Protein AF-A0A9E3YWH1-F1 (afdb_monomer_lite)

Radius of gyration: 14.03 Å; chains: 1; bounding box: 29×44×24 Å

Foldseek 3Di:
DCPVVVVVVVVVVVVCPVWDWDDDDNWIWIDDPPDIWTKDWALPWDDDPFKTKTWIATPPVRDIDIDIAGPPNDDPVVVVVVNVVSVVND

pLDDT: mean 80.93, std 13.24, range [44.97, 92.62]

Sequence (90 aa):
MPLVSGLLWRLRQCAMEGAILCYRQGEWTLLQGDTRRQIDLTQRSTSTLWVIYLAFRELPSRRTGQIWLFKDSSSAEELRRLRVRVALLR

Secondary structure (DSSP, 8-state):
--HHHHHHHHHHHTTTTT-EEEEETTEEEEEETTEEEEEEE-TT-EE-SSEEEEEEEEETT--EEEEEEETTSS-HHHHHHHHHHHHTT-

Structure (mmCIF, N/CA/C/O backbone):
data_AF-A0A9E3YWH1-F1
#
_entry.id   AF-A0A9E3YWH1-F1
#
loop_
_atom_site.group_PDB
_atom_site.id
_atom_site.type_symbol
_atom_site.label_atom_id
_atom_site.label_alt_id
_atom_site.label_comp_id
_atom_site.label_asym_id
_atom_site.label_entity_id
_atom_site.label_seq_id
_atom_site.pdbx_PDB_ins_code
_atom_site.Cartn_x
_atom_site.Cartn_y
_atom_site.Cartn_z
_atom_site.occupancy
_atom_site.B_iso_or_equiv
_atom_site.auth_seq_id
_atom_site.auth_comp_id
_atom_site.auth_asym_id
_atom_site.auth_atom_id
_atom_site.pdbx_PDB_model_num
ATOM 1 N N . MET A 1 1 ? 14.062 -32.286 9.608 1.00 44.97 1 MET A N 1
ATOM 2 C CA . MET A 1 1 ? 13.699 -31.646 8.322 1.00 44.97 1 MET A CA 1
ATOM 3 C C . MET A 1 1 ? 12.888 -30.360 8.564 1.00 44.97 1 MET A C 1
ATOM 5 O O . MET A 1 1 ? 11.673 -30.416 8.451 1.00 44.97 1 MET A O 1
ATOM 9 N N . PRO A 1 2 ? 13.499 -29.210 8.935 1.00 50.00 2 PRO A N 1
ATOM 10 C CA . PRO A 1 2 ? 12.758 -27.984 9.275 1.00 50.00 2 PRO A CA 1
ATOM 11 C C . PRO A 1 2 ? 12.811 -26.878 8.196 1.00 50.00 2 PRO A C 1
ATOM 13 O O . PRO A 1 2 ? 12.386 -25.755 8.444 1.00 50.00 2 PRO A O 1
ATOM 16 N N . LEU A 1 3 ? 13.341 -27.155 6.999 1.00 54.25 3 LEU A N 1
ATOM 17 C CA . LEU A 1 3 ? 13.541 -26.133 5.957 1.00 54.25 3 LEU A CA 1
ATOM 18 C C . LEU A 1 3 ? 12.260 -25.790 5.176 1.00 54.25 3 LEU A C 1
ATOM 20 O O . LEU A 1 3 ? 12.094 -24.657 4.728 1.00 54.25 3 LEU A O 1
ATOM 24 N N . VAL A 1 4 ? 11.325 -26.737 5.056 1.00 53.78 4 VAL A N 1
ATOM 25 C CA . VAL A 1 4 ? 10.092 -26.560 4.264 1.00 53.78 4 VAL A CA 1
ATOM 26 C C . VAL A 1 4 ? 9.139 -25.556 4.927 1.00 53.78 4 VAL A C 1
ATOM 28 O O . VAL A 1 4 ? 8.503 -24.751 4.249 1.00 53.78 4 VAL A O 1
ATOM 31 N N . SER A 1 5 ? 9.111 -25.515 6.261 1.00 57.81 5 SER A N 1
ATOM 32 C CA . SER A 1 5 ? 8.265 -24.604 7.042 1.00 57.81 5 SER A CA 1
ATOM 33 C C . SER A 1 5 ? 8.670 -23.135 6.866 1.00 57.81 5 SER A C 1
ATOM 35 O O . SER A 1 5 ? 7.809 -22.265 6.753 1.00 57.81 5 SER A O 1
ATOM 37 N N . GLY A 1 6 ? 9.976 -22.850 6.794 1.00 57.00 6 GLY A N 1
ATOM 38 C CA . GLY A 1 6 ? 10.496 -21.496 6.569 1.00 57.00 6 GLY A CA 1
ATOM 39 C C . GLY A 1 6 ? 10.261 -20.990 5.142 1.00 57.00 6 GLY A C 1
ATOM 40 O O . GLY A 1 6 ? 9.995 -19.805 4.939 1.00 57.00 6 GLY A O 1
ATOM 41 N N . LEU A 1 7 ? 10.296 -21.894 4.159 1.00 55.81 7 LEU A N 1
ATOM 42 C CA . LEU A 1 7 ? 9.972 -21.603 2.759 1.00 55.81 7 LEU A CA 1
ATOM 43 C C . LEU A 1 7 ? 8.481 -21.307 2.567 1.00 55.81 7 LEU A C 1
ATOM 45 O O . LEU A 1 7 ? 8.144 -20.309 1.937 1.00 55.81 7 LEU A O 1
ATOM 49 N N . LEU A 1 8 ? 7.591 -22.090 3.186 1.00 55.31 8 LEU A N 1
ATOM 50 C CA . LEU A 1 8 ? 6.149 -21.811 3.190 1.00 55.31 8 LEU A CA 1
ATOM 51 C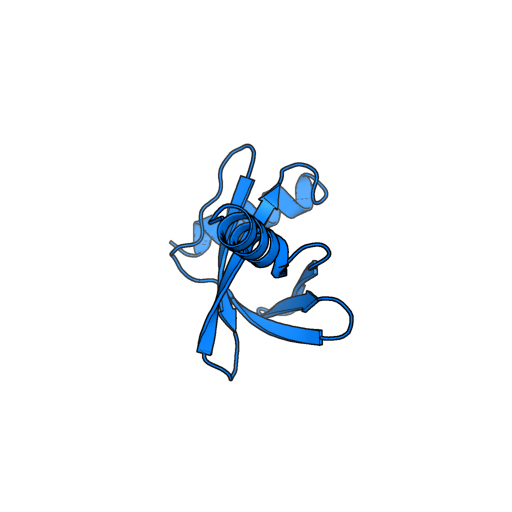 C . LEU A 1 8 ? 5.815 -20.500 3.919 1.00 55.31 8 LEU A C 1
ATOM 53 O O . LEU A 1 8 ? 4.935 -19.756 3.490 1.00 55.31 8 LEU A O 1
ATOM 57 N N . TRP A 1 9 ? 6.552 -20.168 4.982 1.00 54.09 9 TRP A N 1
ATOM 58 C CA . TRP A 1 9 ? 6.415 -18.889 5.684 1.00 54.09 9 TRP A CA 1
ATOM 59 C C . TRP A 1 9 ? 6.854 -17.692 4.826 1.00 54.09 9 TRP A C 1
ATOM 61 O O . TRP A 1 9 ? 6.188 -16.657 4.825 1.00 54.09 9 TRP A O 1
ATOM 71 N N . ARG A 1 10 ? 7.937 -17.830 4.049 1.00 51.88 10 ARG A N 1
ATOM 72 C CA . ARG A 1 10 ? 8.382 -16.816 3.074 1.00 51.88 10 ARG A CA 1
ATOM 73 C C . ARG A 1 10 ? 7.460 -16.713 1.858 1.00 51.88 10 ARG A C 1
ATOM 75 O O . ARG A 1 10 ? 7.194 -15.609 1.398 1.00 51.88 10 ARG A O 1
ATOM 82 N N . LEU A 1 11 ? 6.892 -17.820 1.385 1.00 49.03 11 LEU A N 1
ATOM 83 C CA . LEU A 1 11 ? 5.856 -17.803 0.344 1.00 49.03 11 LEU A CA 1
ATOM 84 C C . LEU A 1 11 ? 4.576 -17.120 0.842 1.00 49.03 11 LEU A C 1
ATOM 86 O O . LEU A 1 11 ? 3.950 -16.364 0.109 1.00 49.03 11 LEU A O 1
ATOM 90 N N . ARG A 1 12 ? 4.245 -17.268 2.128 1.00 52.25 12 ARG A N 1
ATOM 91 C CA . ARG A 1 12 ? 3.184 -16.487 2.776 1.00 52.25 12 ARG A CA 1
ATOM 92 C C . ARG A 1 12 ? 3.529 -14.996 2.909 1.00 52.25 12 ARG A C 1
ATOM 94 O O . ARG A 1 12 ? 2.622 -14.177 2.991 1.00 52.25 12 ARG A O 1
ATOM 101 N N . GLN A 1 13 ? 4.808 -14.615 2.889 1.00 52.97 13 GLN A N 1
ATOM 102 C CA . GLN A 1 13 ? 5.221 -13.211 2.738 1.00 52.97 13 GLN A CA 1
ATOM 103 C C . GLN A 1 13 ? 5.096 -12.719 1.282 1.00 52.97 13 GLN A C 1
ATOM 105 O O . GLN A 1 13 ? 4.865 -11.531 1.081 1.00 52.97 13 GLN A O 1
ATOM 110 N N . CYS A 1 14 ? 5.126 -13.620 0.290 1.00 52.84 14 CYS A N 1
ATOM 111 C CA . CYS A 1 14 ? 4.725 -13.358 -1.102 1.00 52.84 14 CYS A CA 1
ATOM 112 C C . CYS A 1 14 ? 3.202 -13.429 -1.313 1.00 52.84 14 CYS A C 1
ATOM 114 O O . CYS A 1 14 ? 2.730 -13.348 -2.440 1.00 52.84 14 CYS A O 1
ATOM 116 N N . ALA A 1 15 ? 2.396 -13.519 -0.248 1.00 60.69 15 ALA A N 1
ATOM 117 C CA . ALA A 1 15 ? 0.936 -13.582 -0.347 1.00 60.69 15 ALA A CA 1
ATOM 118 C C . ALA A 1 15 ? 0.282 -12.304 -0.899 1.00 60.69 15 ALA A C 1
ATOM 120 O O . ALA A 1 15 ? -0.932 -12.193 -0.823 1.00 60.69 15 ALA A O 1
ATOM 121 N N . MET A 1 16 ? 1.049 -11.340 -1.411 1.00 67.81 16 MET A N 1
ATOM 122 C CA . MET A 1 16 ? 0.572 -10.134 -2.094 1.00 67.81 16 MET A CA 1
ATOM 123 C C . MET A 1 16 ? 1.205 -9.983 -3.487 1.00 67.81 16 MET A C 1
ATOM 125 O O . MET A 1 16 ? 1.149 -8.909 -4.078 1.00 67.81 16 MET A O 1
ATOM 129 N N . GLU A 1 17 ? 1.825 -11.040 -4.018 1.00 69.06 17 GLU A N 1
ATOM 130 C CA . GLU A 1 17 ? 2.284 -11.065 -5.405 1.00 69.06 17 GLU A CA 1
ATOM 131 C C . GLU A 1 17 ? 1.090 -10.866 -6.352 1.00 69.06 17 GLU A C 1
ATOM 133 O O . GLU A 1 17 ? 0.018 -11.447 -6.158 1.00 69.06 17 GLU A O 1
ATOM 138 N N . GLY A 1 18 ? 1.247 -9.964 -7.323 1.00 75.88 18 GLY A N 1
ATOM 139 C CA . GLY A 1 18 ? 0.164 -9.550 -8.219 1.00 75.88 18 GLY A CA 1
ATOM 140 C C . GLY A 1 18 ? -0.938 -8.711 -7.558 1.00 75.88 18 GLY A C 1
ATOM 141 O O . GLY A 1 18 ? -1.945 -8.427 -8.205 1.00 75.88 18 GLY A O 1
ATOM 142 N N . ALA A 1 19 ? -0.783 -8.305 -6.292 1.00 83.50 19 ALA A N 1
ATOM 143 C CA . ALA A 1 19 ? -1.748 -7.424 -5.649 1.00 83.50 19 ALA A CA 1
ATOM 144 C C . ALA A 1 19 ? -1.617 -5.991 -6.182 1.00 83.50 19 ALA A C 1
ATOM 146 O O . ALA A 1 19 ? -0.530 -5.415 -6.226 1.00 83.50 19 ALA A O 1
ATOM 147 N N . ILE A 1 20 ? -2.749 -5.394 -6.546 1.00 86.81 20 ILE A N 1
ATOM 148 C CA . ILE A 1 20 ? -2.828 -4.032 -7.062 1.00 86.81 20 ILE A CA 1
ATOM 149 C C . ILE A 1 20 ? -3.409 -3.142 -5.970 1.00 86.81 20 ILE A C 1
ATOM 151 O O . ILE A 1 20 ? -4.541 -3.326 -5.515 1.00 86.81 20 ILE A O 1
ATOM 155 N N . LEU A 1 21 ? -2.633 -2.140 -5.568 1.00 89.12 21 LEU A N 1
ATOM 156 C CA . LEU A 1 21 ? -3.094 -1.093 -4.672 1.00 89.12 21 LEU A CA 1
ATOM 157 C C . LEU A 1 21 ? -3.769 0.015 -5.483 1.00 89.12 21 LEU A C 1
ATOM 159 O O . LEU A 1 21 ? -3.138 0.678 -6.301 1.00 89.12 21 LEU A O 1
ATOM 163 N N . CYS A 1 22 ? -5.048 0.243 -5.224 1.00 89.06 22 CYS A N 1
ATOM 164 C CA . CYS A 1 22 ? -5.839 1.287 -5.857 1.00 89.06 22 CYS A CA 1
ATOM 165 C C . CYS A 1 22 ? -6.226 2.352 -4.834 1.00 89.06 22 CYS A C 1
ATOM 167 O O . CYS A 1 22 ? -6.682 2.038 -3.737 1.00 89.06 22 CYS A O 1
ATOM 169 N N . TYR A 1 23 ? -6.107 3.618 -5.225 1.00 88.44 23 TYR A N 1
ATOM 170 C CA . TYR A 1 23 ? -6.659 4.737 -4.473 1.00 88.44 23 TYR A CA 1
ATOM 171 C C . TYR A 1 23 ? -7.729 5.436 -5.302 1.00 88.44 23 TYR A C 1
ATOM 173 O O . TYR A 1 23 ? -7.437 5.927 -6.396 1.00 88.44 23 TYR A O 1
ATOM 181 N N . ARG A 1 24 ? -8.964 5.489 -4.801 1.00 86.62 24 ARG A N 1
ATOM 182 C CA . ARG A 1 24 ? -10.079 6.177 -5.467 1.00 86.62 24 ARG A CA 1
ATOM 183 C C . ARG A 1 24 ? -10.927 6.905 -4.432 1.00 86.62 24 ARG A C 1
ATOM 185 O O . ARG A 1 24 ? -11.277 6.329 -3.416 1.00 86.62 24 ARG A O 1
ATOM 192 N N . GLN A 1 25 ? -11.252 8.170 -4.708 1.00 85.44 25 GLN A N 1
ATOM 193 C CA . GLN A 1 25 ? -12.208 8.974 -3.926 1.00 85.44 25 GLN A CA 1
ATOM 194 C C . GLN A 1 25 ? -11.958 9.025 -2.404 1.00 85.44 25 GLN A C 1
ATOM 196 O O . GLN A 1 25 ? -12.900 9.101 -1.630 1.00 85.44 25 GLN A O 1
ATOM 201 N N . GLY A 1 26 ? -10.702 9.007 -1.951 1.00 84.69 26 GLY A N 1
ATOM 202 C CA . GLY A 1 26 ? -10.410 9.011 -0.510 1.00 84.69 26 GLY A CA 1
ATOM 203 C C . GLY A 1 26 ? -10.082 7.635 0.058 1.00 84.69 26 GLY A C 1
ATOM 204 O O . GLY A 1 26 ? -9.405 7.555 1.078 1.00 84.69 26 GLY A O 1
ATOM 205 N N . GLU A 1 27 ? -10.478 6.569 -0.632 1.00 89.50 27 GLU A N 1
ATOM 206 C CA . GLU A 1 27 ? -10.410 5.204 -0.128 1.00 89.50 27 GLU A CA 1
ATOM 207 C C . GLU A 1 27 ? -9.266 4.411 -0.756 1.00 89.50 27 GLU A C 1
ATOM 209 O O . GLU A 1 27 ? -8.975 4.515 -1.956 1.00 89.50 27 GLU A O 1
ATOM 214 N N . TRP A 1 28 ? -8.643 3.563 0.062 1.00 91.31 28 TRP A N 1
ATOM 215 C CA . TRP A 1 28 ? -7.692 2.569 -0.410 1.00 91.31 28 TRP A CA 1
ATOM 216 C C . TRP A 1 28 ? -8.395 1.236 -0.622 1.00 91.31 28 TRP A C 1
ATOM 218 O O . TRP A 1 28 ? -9.144 0.741 0.222 1.00 91.31 28 TRP A O 1
ATOM 228 N N . THR A 1 29 ? -8.136 0.625 -1.770 1.00 91.81 29 THR A N 1
ATOM 229 C CA . THR A 1 29 ? -8.584 -0.730 -2.053 1.00 91.81 29 THR A CA 1
ATOM 230 C C . THR A 1 29 ? -7.424 -1.576 -2.539 1.00 91.81 29 THR A C 1
ATOM 232 O O . THR A 1 29 ? -6.633 -1.145 -3.373 1.00 91.81 29 THR A O 1
ATOM 235 N N . LEU A 1 30 ? -7.342 -2.794 -2.027 1.00 90.50 30 LEU A N 1
ATOM 236 C CA . LEU A 1 30 ? -6.401 -3.807 -2.457 1.00 90.50 30 LEU A CA 1
ATOM 237 C C . LEU A 1 30 ? -7.137 -4.815 -3.336 1.00 90.50 30 LEU A C 1
ATOM 239 O O . LEU A 1 30 ? -8.146 -5.389 -2.922 1.00 90.50 30 LEU A O 1
ATOM 243 N N . LEU A 1 31 ? -6.646 -5.006 -4.552 1.00 89.56 31 LEU A N 1
ATOM 244 C CA . LEU A 1 31 ? -7.121 -6.028 -5.475 1.00 89.56 31 LEU A CA 1
ATOM 245 C C . LEU A 1 31 ? -6.107 -7.164 -5.486 1.00 89.56 31 LEU A C 1
ATOM 247 O O . LEU A 1 31 ? -4.921 -6.922 -5.687 1.00 89.56 31 LEU A O 1
ATOM 251 N N . GLN A 1 32 ? -6.562 -8.391 -5.275 1.00 85.88 32 GLN A N 1
ATOM 252 C CA . GLN A 1 32 ? -5.729 -9.582 -5.376 1.00 85.88 32 GLN A CA 1
ATOM 253 C C . GLN A 1 32 ? -6.512 -10.673 -6.102 1.00 85.88 32 GLN A C 1
ATOM 255 O O . GLN A 1 32 ? -7.483 -11.205 -5.558 1.00 85.88 32 GLN A O 1
ATOM 260 N N . GLY A 1 33 ? -6.096 -10.997 -7.329 1.00 82.88 33 GLY A N 1
ATOM 261 C CA . GLY A 1 33 ? -6.900 -11.834 -8.219 1.00 82.88 33 GLY A CA 1
ATOM 262 C C . GLY A 1 33 ? -8.291 -11.221 -8.391 1.00 82.88 33 GLY A C 1
ATOM 263 O O . GLY A 1 33 ? -8.406 -10.059 -8.769 1.00 82.88 33 GLY A O 1
ATOM 264 N N . ASP A 1 34 ? -9.328 -11.977 -8.033 1.00 81.56 34 ASP A N 1
ATOM 265 C CA . ASP A 1 34 ? -10.730 -11.537 -8.103 1.00 81.56 34 ASP A CA 1
ATOM 266 C C . ASP A 1 34 ? -11.254 -10.930 -6.783 1.00 81.56 34 ASP A C 1
ATOM 268 O O . ASP A 1 34 ? -12.404 -10.516 -6.655 1.00 81.56 34 ASP A O 1
ATOM 272 N N . THR A 1 35 ? -10.413 -10.874 -5.743 1.00 83.88 35 THR A N 1
ATOM 273 C CA . THR A 1 35 ? -10.824 -10.346 -4.438 1.00 83.88 35 THR A CA 1
ATOM 274 C C . THR A 1 35 ? -10.488 -8.866 -4.318 1.00 83.88 35 THR A C 1
ATOM 276 O O . THR A 1 35 ? -9.319 -8.477 -4.325 1.00 83.88 35 THR A O 1
ATOM 279 N N . ARG A 1 36 ? -11.517 -8.041 -4.109 1.00 87.94 36 ARG A N 1
ATOM 280 C CA . ARG A 1 36 ? -11.384 -6.622 -3.767 1.00 87.94 36 ARG A CA 1
ATOM 281 C C . ARG A 1 36 ? -11.580 -6.417 -2.266 1.00 87.94 36 ARG A C 1
ATOM 283 O O . ARG A 1 36 ? -12.629 -6.761 -1.730 1.00 87.94 36 ARG A O 1
ATOM 290 N N . ARG A 1 37 ? -10.588 -5.837 -1.588 1.00 89.62 37 ARG A N 1
ATOM 291 C CA . ARG A 1 37 ? -10.628 -5.554 -0.144 1.00 89.62 37 ARG A CA 1
ATOM 292 C C . ARG A 1 37 ? -10.409 -4.078 0.115 1.00 89.62 37 ARG A C 1
ATOM 294 O O . ARG A 1 37 ? -9.405 -3.521 -0.320 1.00 89.62 37 ARG A O 1
ATOM 301 N N . GLN A 1 38 ? -11.325 -3.447 0.834 1.00 91.19 38 GLN A N 1
ATOM 302 C CA . GLN A 1 38 ? -11.101 -2.095 1.328 1.00 91.19 38 GLN A CA 1
ATOM 303 C C . GLN A 1 38 ? -10.086 -2.145 2.464 1.00 91.19 38 GLN A C 1
ATOM 305 O O . GLN A 1 38 ? -10.141 -3.035 3.318 1.00 91.19 38 GLN A O 1
ATOM 310 N N . ILE A 1 39 ? -9.130 -1.226 2.439 1.00 92.62 39 ILE A N 1
ATOM 311 C CA . ILE A 1 39 ? -8.072 -1.164 3.438 1.00 92.62 39 ILE A CA 1
ATOM 312 C C . ILE A 1 39 ? -7.909 0.268 3.929 1.00 92.62 39 ILE A C 1
ATOM 314 O O . ILE A 1 39 ? -8.149 1.210 3.186 1.00 92.62 39 ILE A O 1
ATOM 318 N N . ASP A 1 40 ? -7.424 0.415 5.152 1.00 91.56 40 ASP A N 1
ATOM 319 C CA . ASP A 1 40 ? -6.908 1.674 5.672 1.00 91.56 40 ASP A CA 1
ATOM 320 C C . ASP A 1 40 ? -5.407 1.554 5.879 1.00 91.56 40 ASP A C 1
ATOM 322 O O . ASP A 1 40 ? -4.925 0.601 6.498 1.00 91.56 40 ASP A O 1
ATOM 326 N N . LEU A 1 41 ? -4.654 2.534 5.383 1.00 90.62 41 LEU A N 1
ATOM 327 C CA . LEU A 1 41 ? -3.230 2.618 5.670 1.00 90.62 41 LEU A CA 1
ATOM 328 C C . LEU A 1 41 ? -3.014 3.072 7.113 1.00 90.62 41 LEU A C 1
ATOM 330 O O . LEU A 1 41 ? -3.690 3.959 7.626 1.00 90.62 41 LEU A O 1
ATOM 334 N N . THR A 1 42 ? -2.032 2.467 7.766 1.00 88.25 42 THR A N 1
ATOM 335 C CA . THR A 1 42 ? -1.660 2.786 9.145 1.00 88.25 42 THR A CA 1
ATOM 336 C C . THR A 1 42 ? -0.381 3.616 9.182 1.00 88.25 42 THR A C 1
ATOM 338 O O . THR A 1 42 ? 0.446 3.551 8.267 1.00 88.25 42 THR A O 1
ATOM 341 N N . GLN A 1 43 ? -0.165 4.319 10.296 1.00 87.19 43 GLN A N 1
ATOM 342 C CA . GLN A 1 43 ? 1.035 5.128 10.564 1.00 87.19 43 GLN A CA 1
ATOM 343 C C . GLN A 1 43 ? 2.344 4.316 10.577 1.00 87.19 43 GLN A C 1
ATOM 345 O O . GLN A 1 43 ? 3.432 4.879 10.533 1.00 87.19 43 GLN A O 1
ATOM 350 N N . ARG A 1 44 ? 2.257 2.978 10.618 1.00 87.44 44 ARG A N 1
ATOM 351 C C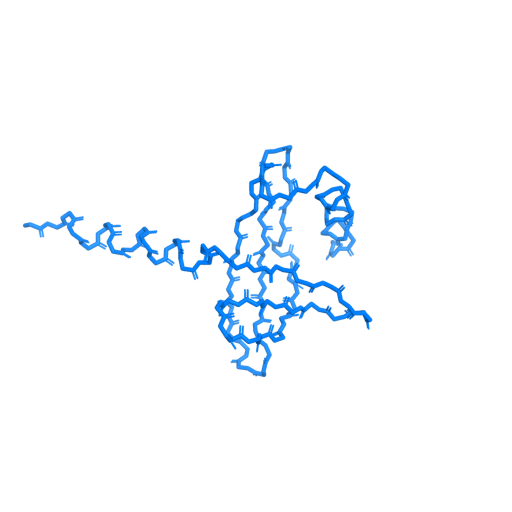A . ARG A 1 44 ? 3.417 2.078 10.510 1.00 87.44 44 ARG A CA 1
ATOM 352 C C . ARG A 1 44 ? 3.961 1.969 9.082 1.00 87.44 44 ARG A C 1
ATOM 354 O O . ARG A 1 44 ? 4.993 1.337 8.879 1.00 87.44 44 ARG A O 1
ATOM 361 N N . SER A 1 45 ? 3.273 2.547 8.100 1.00 88.69 45 SER A N 1
ATOM 362 C CA . SER A 1 45 ? 3.740 2.601 6.716 1.00 88.69 45 SER A CA 1
ATOM 363 C C . SER A 1 45 ? 4.984 3.486 6.604 1.00 88.69 45 SER A C 1
ATOM 365 O O . SER A 1 45 ? 5.061 4.558 7.203 1.00 88.69 45 SER A O 1
ATOM 367 N N . THR A 1 46 ? 5.976 3.049 5.834 1.00 88.56 46 THR A N 1
ATOM 368 C CA . THR A 1 46 ? 7.228 3.782 5.634 1.00 88.56 46 THR A CA 1
ATOM 369 C C . THR A 1 46 ? 7.704 3.669 4.194 1.00 88.56 46 THR A C 1
ATOM 371 O O . THR A 1 46 ? 7.410 2.705 3.492 1.00 88.56 46 THR A O 1
ATOM 374 N N . SER A 1 47 ? 8.461 4.656 3.733 1.00 88.31 47 SER A N 1
ATOM 375 C CA . SER A 1 47 ? 8.992 4.670 2.376 1.00 88.31 47 SER A CA 1
ATOM 376 C C . SER A 1 47 ? 10.482 4.953 2.362 1.00 88.31 47 SER A C 1
ATOM 378 O O . SER A 1 47 ? 10.943 5.897 3.000 1.00 88.31 47 SER A O 1
ATOM 380 N N . THR A 1 48 ? 11.208 4.183 1.561 1.00 85.81 48 THR A N 1
ATOM 381 C CA . THR A 1 48 ? 12.618 4.406 1.231 1.00 85.81 48 THR A CA 1
ATOM 382 C C . THR A 1 48 ? 12.778 4.664 -0.273 1.00 85.81 48 THR A C 1
ATOM 384 O O . THR A 1 48 ? 11.810 4.629 -1.041 1.00 85.81 48 THR A O 1
ATOM 387 N N . LEU A 1 49 ? 14.016 4.908 -0.715 1.00 79.75 49 LEU A N 1
ATOM 388 C CA . LEU A 1 49 ? 14.363 5.082 -2.131 1.00 79.75 49 LEU A CA 1
ATOM 389 C C . LEU A 1 49 ? 14.054 3.850 -2.996 1.00 79.75 49 LEU A C 1
ATOM 391 O O . LEU A 1 49 ? 13.719 4.016 -4.170 1.00 79.75 49 LEU A O 1
ATOM 395 N N . TRP A 1 50 ? 14.124 2.651 -2.419 1.00 80.75 50 TRP A N 1
ATOM 396 C CA . TRP A 1 50 ? 14.048 1.382 -3.151 1.00 80.75 50 TRP A CA 1
ATOM 397 C C . TRP A 1 50 ? 12.778 0.586 -2.868 1.00 80.75 50 TRP A C 1
ATOM 399 O O . TRP A 1 50 ? 12.318 -0.151 -3.734 1.00 80.75 50 TRP A O 1
ATOM 409 N N . VAL A 1 51 ? 12.203 0.758 -1.677 1.00 86.50 51 VAL A N 1
ATOM 410 C CA . VAL A 1 51 ? 11.025 0.011 -1.237 1.00 86.50 51 VAL A CA 1
ATOM 411 C C . VAL A 1 51 ? 10.064 0.900 -0.459 1.00 86.50 51 VAL A C 1
ATOM 413 O O . VAL A 1 51 ? 10.481 1.735 0.351 1.00 86.50 51 VAL A O 1
ATOM 416 N N . ILE A 1 52 ? 8.771 0.719 -0.701 1.00 89.62 52 ILE A N 1
ATOM 417 C CA . ILE A 1 52 ? 7.684 1.305 0.077 1.00 89.62 52 ILE A CA 1
ATOM 418 C C . ILE A 1 52 ? 7.022 0.171 0.850 1.00 89.62 52 ILE A C 1
ATOM 420 O O . ILE A 1 52 ? 6.485 -0.768 0.268 1.00 89.62 52 ILE A O 1
ATOM 424 N N . TYR A 1 53 ? 7.081 0.265 2.170 1.00 89.06 53 TYR A N 1
ATOM 425 C CA . TYR A 1 53 ? 6.397 -0.631 3.082 1.00 89.06 53 TYR A CA 1
ATOM 426 C C . TYR A 1 53 ? 5.067 -0.004 3.489 1.00 89.06 53 TYR A C 1
ATOM 428 O O . TYR A 1 53 ? 5.029 1.084 4.068 1.00 89.06 53 TYR A O 1
ATOM 436 N N . LEU A 1 54 ? 3.968 -0.692 3.211 1.00 90.56 54 LEU A N 1
ATOM 437 C CA . LEU A 1 54 ? 2.638 -0.254 3.610 1.00 90.56 54 LEU A CA 1
ATOM 438 C C . LEU A 1 54 ? 2.076 -1.242 4.620 1.00 90.56 54 LEU A C 1
ATOM 440 O O . LEU A 1 54 ? 1.865 -2.413 4.307 1.00 90.56 54 LEU A O 1
ATOM 444 N N . ALA A 1 55 ? 1.802 -0.751 5.822 1.00 91.25 55 ALA A N 1
ATOM 445 C CA . ALA A 1 55 ? 1.055 -1.490 6.824 1.00 91.25 55 ALA A CA 1
ATOM 446 C C . ALA A 1 55 ? -0.396 -1.026 6.771 1.00 91.25 55 ALA A C 1
ATOM 448 O O . ALA A 1 55 ? -0.664 0.173 6.892 1.00 91.25 55 ALA A O 1
ATOM 449 N N . PHE A 1 56 ? -1.329 -1.957 6.626 1.00 90.56 56 PHE A N 1
ATOM 450 C CA . PHE A 1 56 ? -2.738 -1.637 6.449 1.00 90.56 56 PHE A CA 1
ATOM 451 C C . PHE A 1 56 ? -3.642 -2.477 7.343 1.00 90.56 56 PHE A C 1
ATOM 453 O O . PHE A 1 56 ? -3.241 -3.501 7.901 1.00 90.56 56 PHE A O 1
ATOM 460 N N . ARG A 1 57 ? -4.886 -2.033 7.482 1.00 91.88 57 ARG A N 1
ATOM 461 C CA . ARG A 1 57 ? -5.959 -2.770 8.137 1.00 91.88 57 ARG A CA 1
ATOM 462 C C . ARG A 1 57 ? -7.084 -2.989 7.135 1.00 91.88 57 ARG A C 1
ATOM 464 O O . ARG A 1 57 ? -7.581 -2.034 6.559 1.00 91.88 57 ARG A O 1
ATOM 471 N N . GLU A 1 58 ? -7.468 -4.237 6.923 1.00 90.19 58 GLU A N 1
ATOM 472 C CA . GLU A 1 58 ? -8.607 -4.599 6.085 1.00 90.19 58 GLU A CA 1
ATOM 473 C C . GLU A 1 58 ? -9.926 -4.215 6.766 1.00 90.19 58 GLU A C 1
ATOM 475 O O . GLU A 1 58 ? -10.094 -4.384 7.978 1.00 90.19 58 GLU A O 1
ATOM 480 N N . LEU A 1 59 ? -10.883 -3.740 5.976 1.00 87.88 59 LEU A N 1
ATOM 481 C CA . LEU A 1 59 ? -12.243 -3.426 6.398 1.00 87.88 59 LEU A CA 1
ATOM 482 C C . LEU A 1 59 ? -13.236 -4.386 5.713 1.00 87.88 59 LEU A C 1
ATOM 484 O O . 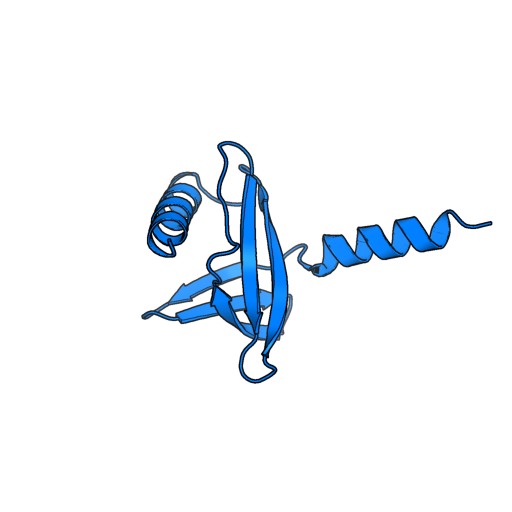LEU A 1 59 ? -13.037 -4.727 4.546 1.00 87.88 59 LEU A O 1
ATOM 488 N N . PRO A 1 60 ? -14.293 -4.856 6.409 1.00 85.69 60 PRO A N 1
ATOM 489 C CA . PRO A 1 60 ? -14.625 -4.610 7.819 1.00 85.69 60 PRO A CA 1
ATOM 490 C C . PRO A 1 60 ? -13.911 -5.561 8.800 1.00 85.69 60 PRO A C 1
ATOM 492 O O . PRO A 1 60 ? -14.068 -5.424 10.010 1.00 85.69 60 PRO A O 1
ATOM 495 N N . SER A 1 61 ? -13.129 -6.527 8.305 1.00 84.56 61 SER A N 1
ATOM 496 C CA . SER A 1 61 ? -12.552 -7.623 9.105 1.00 84.56 61 SER A CA 1
ATOM 497 C C . SER A 1 61 ? -11.573 -7.167 10.198 1.00 84.56 61 SER A C 1
ATOM 499 O O . SER A 1 61 ? -11.239 -7.950 11.088 1.00 84.56 61 SER A O 1
ATOM 501 N N . ARG A 1 62 ? -11.081 -5.922 10.120 1.00 85.31 62 ARG A N 1
ATOM 502 C CA . ARG A 1 62 ? -10.040 -5.322 10.972 1.00 85.31 62 ARG A CA 1
ATOM 503 C C . ARG A 1 62 ? -8.730 -6.111 11.008 1.00 85.31 62 ARG A C 1
ATOM 505 O O . ARG A 1 62 ? -7.886 -5.859 11.873 1.00 85.31 62 ARG A O 1
ATOM 512 N N . ARG A 1 63 ? -8.522 -7.030 10.063 1.00 85.44 63 ARG A N 1
ATOM 513 C CA . ARG A 1 63 ? -7.278 -7.795 9.954 1.00 85.44 63 ARG A CA 1
ATOM 514 C C . ARG A 1 63 ? -6.146 -6.868 9.551 1.00 85.44 63 ARG A C 1
ATOM 516 O O . ARG A 1 63 ? -6.280 -6.076 8.628 1.00 85.44 63 ARG A O 1
ATOM 523 N N . THR A 1 64 ? -5.023 -6.955 10.246 1.00 87.75 64 THR A N 1
ATOM 524 C CA . THR A 1 64 ? -3.816 -6.217 9.873 1.00 87.75 64 THR A CA 1
ATOM 525 C C . THR A 1 64 ? -3.054 -6.974 8.798 1.00 87.75 64 THR A C 1
ATOM 527 O O . THR A 1 64 ? -2.838 -8.180 8.929 1.00 87.75 64 THR A O 1
ATOM 530 N N . GLY A 1 65 ? -2.622 -6.258 7.771 1.00 87.19 65 GLY A N 1
ATOM 531 C CA . GLY A 1 65 ? -1.814 -6.770 6.676 1.00 87.19 65 GLY A CA 1
ATOM 532 C C . GLY A 1 65 ? -0.639 -5.849 6.379 1.00 87.19 65 GLY A C 1
ATOM 533 O O . GLY A 1 65 ? -0.520 -4.744 6.916 1.00 87.19 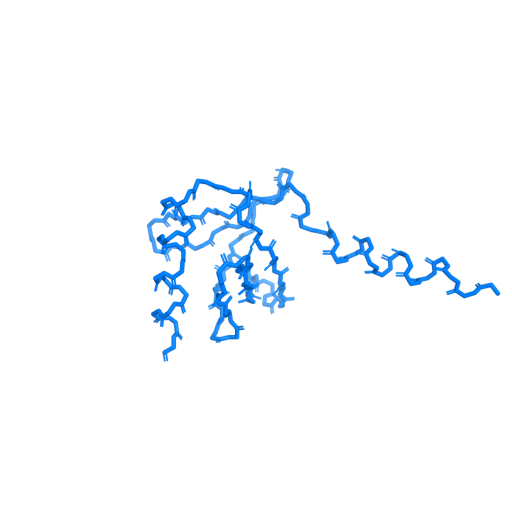65 GLY A O 1
ATOM 534 N N . GLN A 1 66 ? 0.248 -6.330 5.521 1.00 88.94 66 GLN A N 1
ATOM 535 C CA . GLN A 1 66 ? 1.397 -5.573 5.052 1.00 88.94 66 GLN A CA 1
ATOM 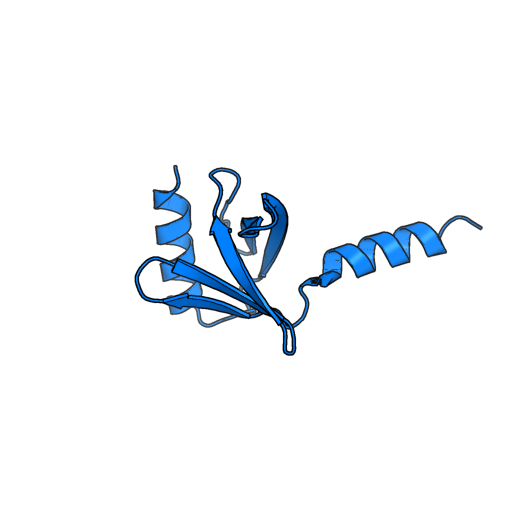536 C C . GLN A 1 66 ? 1.670 -5.896 3.586 1.00 88.94 66 GLN A C 1
ATOM 538 O O . GLN A 1 66 ? 1.457 -7.031 3.153 1.00 88.94 66 GLN A O 1
ATOM 543 N N . ILE A 1 67 ? 2.151 -4.909 2.838 1.00 88.19 67 ILE A N 1
ATOM 544 C CA . ILE A 1 67 ? 2.592 -5.067 1.452 1.00 88.19 67 ILE A CA 1
ATOM 545 C C . ILE A 1 67 ? 3.896 -4.301 1.234 1.00 88.19 67 ILE A C 1
ATOM 547 O O . ILE A 1 67 ? 4.121 -3.230 1.805 1.00 88.19 67 ILE A O 1
ATOM 551 N N . TRP A 1 68 ? 4.758 -4.887 0.411 1.00 86.25 68 TRP A N 1
ATOM 552 C CA . TRP A 1 68 ? 6.037 -4.324 0.005 1.00 86.25 68 TRP A CA 1
ATOM 553 C C . TRP A 1 68 ? 5.943 -3.978 -1.475 1.00 86.25 68 TRP A C 1
ATOM 555 O O . TRP A 1 68 ? 5.646 -4.847 -2.290 1.00 86.25 68 TRP A O 1
ATOM 565 N N . LEU A 1 69 ? 6.171 -2.712 -1.810 1.00 86.50 69 LEU A N 1
ATOM 566 C CA . LEU A 1 69 ? 6.216 -2.231 -3.186 1.00 86.50 69 LEU A CA 1
ATOM 567 C C . LEU A 1 69 ? 7.655 -1.856 -3.513 1.00 86.50 69 LEU A C 1
ATOM 569 O O . LEU A 1 69 ? 8.232 -0.965 -2.881 1.00 86.50 69 LEU A O 1
ATOM 573 N N . PHE A 1 70 ? 8.236 -2.549 -4.480 1.00 85.44 70 PHE A N 1
ATOM 574 C CA . PHE A 1 70 ? 9.588 -2.291 -4.952 1.00 85.44 70 PHE A CA 1
ATOM 575 C C . PHE A 1 70 ? 9.576 -1.183 -6.013 1.00 85.44 70 PHE A C 1
ATOM 577 O O . PHE A 1 70 ? 8.536 -0.810 -6.559 1.00 85.44 70 PHE A O 1
ATOM 584 N N . LYS A 1 71 ? 10.746 -0.599 -6.279 1.00 82.81 71 LYS A N 1
ATOM 585 C CA . LYS A 1 71 ? 10.910 0.524 -7.219 1.00 82.81 71 LYS A CA 1
ATOM 586 C C . LYS A 1 71 ? 10.412 0.215 -8.640 1.00 82.81 71 LYS A C 1
ATOM 588 O O . LYS A 1 71 ? 10.037 1.134 -9.358 1.00 82.81 71 LYS A O 1
ATOM 593 N N . ASP A 1 72 ? 10.447 -1.045 -9.038 1.00 85.56 72 ASP A N 1
ATOM 594 C CA . ASP A 1 72 ? 10.024 -1.571 -10.336 1.00 85.56 72 ASP A CA 1
ATOM 595 C C . ASP A 1 72 ? 8.555 -2.023 -10.367 1.00 85.56 72 ASP A C 1
ATOM 597 O O . ASP A 1 72 ? 8.045 -2.371 -11.426 1.00 85.56 72 ASP A O 1
ATOM 601 N N . SER A 1 73 ? 7.841 -1.978 -9.236 1.00 81.81 73 SER A N 1
ATOM 602 C CA . SER A 1 73 ? 6.452 -2.453 -9.152 1.00 81.81 73 SER A CA 1
ATOM 603 C C . SER A 1 73 ? 5.428 -1.530 -9.837 1.00 81.81 73 SER A C 1
ATOM 605 O O . SER A 1 73 ? 4.281 -1.925 -10.028 1.00 81.81 73 SER A O 1
ATOM 607 N N . SER A 1 74 ? 5.782 -0.280 -10.154 1.00 84.81 74 SER A N 1
ATOM 608 C CA . SER A 1 74 ? 4.894 0.726 -10.769 1.00 84.81 74 SER A CA 1
ATOM 609 C C . SER A 1 74 ? 5.703 1.876 -11.372 1.00 84.81 74 SER A C 1
ATOM 611 O O . SER A 1 74 ? 6.925 1.943 -11.216 1.00 84.81 74 SER A O 1
ATOM 613 N N . SER A 1 75 ? 5.029 2.820 -12.035 1.00 88.00 75 SER A N 1
ATOM 614 C CA . SER A 1 75 ? 5.695 4.011 -12.569 1.00 88.00 75 SER A CA 1
ATOM 615 C C . SER A 1 75 ? 6.287 4.898 -11.459 1.00 88.00 75 SER A C 1
ATOM 617 O O . SER A 1 75 ? 5.785 4.968 -10.331 1.00 88.00 75 SER A O 1
ATOM 619 N N . ALA A 1 76 ? 7.351 5.640 -11.784 1.00 87.06 76 ALA A N 1
ATOM 620 C CA . ALA A 1 76 ? 8.012 6.534 -10.829 1.00 87.06 76 ALA A CA 1
ATOM 621 C C . ALA A 1 76 ? 7.067 7.618 -10.269 1.00 87.06 76 ALA A C 1
ATOM 623 O O . ALA A 1 76 ? 7.187 8.004 -9.103 1.00 87.06 76 ALA A O 1
ATOM 624 N N . GLU A 1 77 ? 6.108 8.089 -11.069 1.00 88.81 77 GLU A N 1
ATOM 625 C CA . GLU A 1 77 ? 5.111 9.083 -10.661 1.00 88.81 77 GLU A CA 1
ATOM 626 C C . GLU A 1 77 ? 4.090 8.522 -9.666 1.00 88.81 77 GLU A C 1
ATOM 628 O O . GLU A 1 77 ? 3.733 9.191 -8.693 1.00 88.81 77 GLU A O 1
ATOM 633 N N . GLU A 1 78 ? 3.623 7.289 -9.870 1.00 87.69 78 GLU A N 1
ATOM 634 C CA . GLU A 1 78 ? 2.724 6.604 -8.933 1.00 87.69 78 GLU A CA 1
ATOM 635 C C . GLU A 1 78 ? 3.418 6.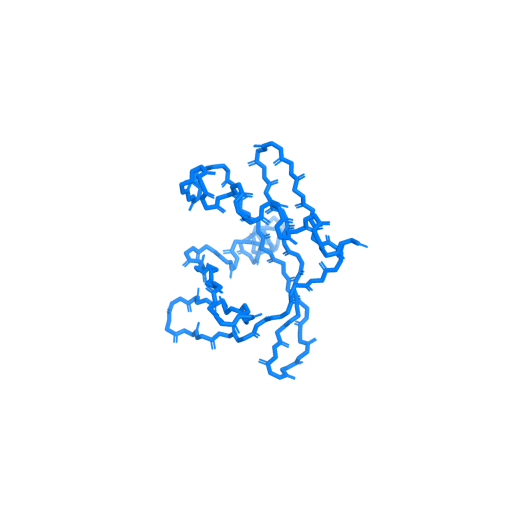345 -7.600 1.00 87.69 78 GLU A C 1
ATOM 637 O O . GLU A 1 78 ? 2.871 6.681 -6.546 1.00 87.69 78 GLU A O 1
ATOM 642 N N . LEU A 1 79 ? 4.661 5.858 -7.640 1.00 86.94 79 LEU A N 1
ATOM 643 C CA . LEU A 1 79 ? 5.463 5.657 -6.435 1.00 86.94 79 LEU A CA 1
ATOM 644 C C . LEU A 1 79 ? 5.742 6.982 -5.717 1.00 86.94 79 LEU A C 1
ATOM 646 O O . LEU A 1 79 ? 5.673 7.038 -4.489 1.00 86.94 79 LEU A O 1
ATOM 650 N N . ARG A 1 80 ? 6.001 8.075 -6.447 1.00 88.81 80 ARG A N 1
ATOM 651 C CA . ARG A 1 80 ? 6.160 9.411 -5.850 1.00 88.81 80 ARG A CA 1
ATOM 652 C C . ARG A 1 80 ? 4.878 9.873 -5.156 1.00 88.81 80 ARG A C 1
ATOM 654 O O . ARG A 1 80 ? 4.947 10.316 -4.010 1.00 88.81 80 ARG A O 1
ATOM 661 N N . ARG A 1 81 ? 3.718 9.748 -5.809 1.00 89.75 81 ARG A N 1
ATOM 662 C CA . ARG A 1 81 ? 2.413 10.094 -5.214 1.00 89.75 81 ARG A CA 1
ATOM 663 C C . ARG A 1 81 ? 2.127 9.263 -3.965 1.00 89.75 81 ARG A C 1
ATOM 665 O O . ARG A 1 81 ? 1.674 9.810 -2.960 1.00 89.75 81 ARG A O 1
ATOM 672 N N . LEU A 1 82 ? 2.436 7.969 -4.006 1.00 88.62 82 LEU A N 1
ATOM 673 C CA . LEU A 1 82 ? 2.296 7.081 -2.859 1.00 88.62 82 LEU A CA 1
ATOM 674 C C . LEU A 1 82 ? 3.208 7.503 -1.699 1.00 88.62 82 LEU A C 1
ATOM 676 O O . LEU A 1 82 ? 2.730 7.610 -0.575 1.00 88.62 82 LEU A O 1
ATOM 680 N N . ARG A 1 83 ? 4.484 7.815 -1.959 1.00 88.44 83 ARG A N 1
ATOM 681 C CA . ARG A 1 83 ? 5.428 8.300 -0.932 1.00 88.44 83 ARG A CA 1
ATOM 682 C C . ARG A 1 83 ? 4.921 9.550 -0.223 1.00 88.44 83 ARG A C 1
ATOM 684 O O . ARG A 1 83 ? 4.968 9.607 1.000 1.00 88.44 83 ARG A O 1
ATOM 691 N N . VAL A 1 84 ? 4.406 10.521 -0.978 1.00 89.62 84 VAL A N 1
ATOM 692 C CA . VAL A 1 84 ? 3.822 11.743 -0.402 1.00 89.62 84 VAL A CA 1
ATOM 693 C C . VAL A 1 84 ? 2.639 11.400 0.501 1.00 89.62 84 VAL A C 1
ATOM 695 O O . VAL A 1 84 ? 2.578 11.869 1.631 1.00 89.62 84 VAL A O 1
ATOM 698 N N . ARG A 1 85 ? 1.728 10.532 0.051 1.00 88.12 85 ARG A N 1
ATOM 699 C CA . ARG A 1 85 ? 0.577 10.106 0.863 1.00 88.12 85 ARG A CA 1
ATOM 700 C C . ARG A 1 85 ? 0.998 9.375 2.132 1.00 88.12 85 ARG A C 1
ATOM 702 O O . ARG A 1 85 ? 0.438 9.645 3.182 1.00 88.12 85 ARG A O 1
ATOM 709 N N . VAL A 1 86 ? 1.993 8.494 2.047 1.00 87.62 86 VAL A N 1
ATOM 710 C CA . VAL A 1 86 ? 2.551 7.802 3.218 1.00 87.62 86 VAL A CA 1
ATOM 711 C C . VAL A 1 86 ? 3.187 8.793 4.190 1.00 87.62 86 VAL A C 1
ATOM 713 O O . VAL A 1 86 ? 3.021 8.644 5.396 1.00 87.62 86 VAL A O 1
ATOM 716 N N . ALA A 1 87 ? 3.869 9.826 3.690 1.00 86.31 87 ALA A N 1
ATOM 717 C CA . ALA A 1 87 ? 4.429 10.880 4.531 1.00 86.31 87 ALA A CA 1
ATOM 718 C C . ALA A 1 87 ? 3.346 11.697 5.260 1.00 86.31 87 ALA A C 1
ATOM 720 O O . ALA A 1 87 ? 3.577 12.093 6.395 1.00 86.31 87 ALA A O 1
ATOM 721 N N . LEU A 1 88 ? 2.169 11.888 4.649 1.00 86.94 88 LEU A N 1
ATOM 722 C CA . LEU A 1 88 ? 1.014 12.571 5.253 1.00 86.94 88 LEU A CA 1
ATOM 723 C C . LEU A 1 88 ? 0.245 11.725 6.284 1.00 86.94 88 LEU A C 1
ATOM 725 O O . LEU A 1 88 ? -0.658 12.240 6.931 1.00 86.94 88 LEU A O 1
ATOM 729 N N . LEU A 1 89 ? 0.556 10.432 6.423 1.00 82.62 89 LEU A N 1
ATOM 730 C CA . LEU A 1 89 ? -0.023 9.590 7.479 1.00 82.62 89 LEU A CA 1
ATOM 731 C C . LEU A 1 89 ? 0.675 9.782 8.836 1.00 82.62 89 LEU A C 1
ATOM 733 O O . LEU A 1 89 ? 0.206 9.223 9.828 1.00 82.62 89 LEU A O 1
ATOM 737 N N . ARG A 1 90 ? 1.807 10.495 8.864 1.00 60.50 90 ARG A N 1
ATOM 738 C CA . ARG A 1 90 ? 2.536 10.863 10.083 1.00 60.50 90 ARG A CA 1
ATOM 739 C C . ARG A 1 90 ? 1.970 12.145 10.669 1.00 60.50 90 ARG A C 1
ATOM 741 O O . ARG A 1 90 ? 1.854 12.173 11.910 1.00 60.50 90 ARG A O 1
#